Protein AF-A0A4R1NL62-F1 (afdb_monomer)

Foldseek 3Di:
DDPPPDDLVRLLVVLLLLLLQQVQVVCVVVVNPDDPDSVVSSVLLCQPQQVVLCVVPNPVCSSVRSSVVSCQQWDVCVVPDPIHGDPVNNVVSVCSRPDDSPPDPPPPPDD

Radius of gyration: 14.57 Å; Cα contacts (8 Å, |Δi|>4): 112; chains: 1; bounding box: 44×23×39 Å

Mean predicted aligned error: 6.76 Å

Solvent-accessible surface area (backbone atoms only — not comparable to full-atom values): 6345 Å² total; per-residue (Å²): 130,92,87,68,92,62,54,67,68,56,47,34,55,49,30,42,53,42,41,32,50,7,50,46,50,49,36,59,76,69,68,51,70,88,62,76,53,62,69,59,40,38,51,38,46,45,53,70,38,43,45,47,29,28,71,74,53,34,86,88,47,5,55,58,54,26,33,52,54,39,48,62,24,30,43,88,57,45,88,84,41,81,46,39,51,29,79,65,19,48,59,52,48,54,49,51,70,69,51,63,89,79,77,60,80,84,82,75,89,71,134

InterPro domains:
  IPR035317 Protein of unknown function DUF5375 [PF17345] (2-111)

pLDDT: mean 87.1, std 16.83, range [33.97, 98.19]

Organism: NCBI:txid2697027

Nearest PDB structures (foldseek):
  4f4l-assembly1_B  TM=4.394E-01  e=7.939E+00  Magnetococcus marinus MC-1

Sequence (111 aa):
MNTAILTTELRIALYRRVAALAYQNFCLSKGVGQPLALDALEIKIAWQVEADHIIEYGLEHGPEYACEFLRDLVDPDFLTEPPQLTEWGIEAMELIVHSRIDDIPQSKVLH

Structure (mmCIF, N/CA/C/O backbone):
data_AF-A0A4R1NL62-F1
#
_entry.id   AF-A0A4R1NL62-F1
#
loop_
_atom_site.group_PDB
_atom_s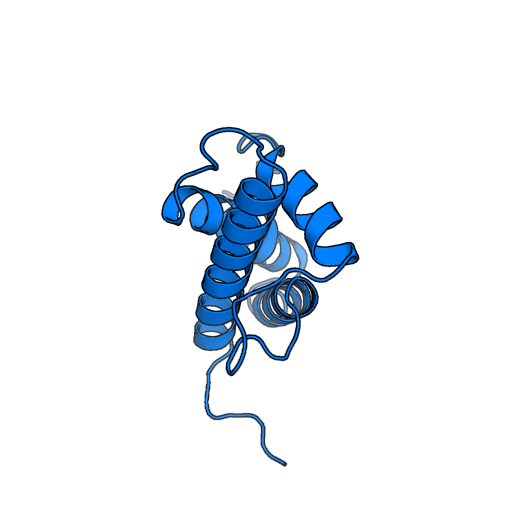ite.id
_atom_site.type_symbol
_atom_site.label_atom_id
_atom_site.label_alt_id
_atom_site.label_comp_id
_atom_site.label_asym_id
_atom_site.label_entity_id
_atom_site.label_seq_id
_atom_site.pdbx_PDB_ins_code
_atom_site.Cartn_x
_atom_site.Cartn_y
_atom_site.Cartn_z
_atom_site.occupancy
_atom_site.B_iso_or_equiv
_atom_site.auth_seq_id
_atom_site.auth_comp_id
_atom_site.auth_asym_id
_atom_site.auth_atom_id
_atom_site.pdbx_PDB_model_num
ATOM 1 N N . MET A 1 1 ? -12.622 -11.293 -17.015 1.00 33.97 1 MET A N 1
ATOM 2 C CA . MET A 1 1 ? -13.177 -9.934 -17.207 1.00 33.97 1 MET A CA 1
ATOM 3 C C . MET A 1 1 ? -12.008 -8.968 -17.175 1.00 33.97 1 MET A C 1
ATOM 5 O O . MET A 1 1 ? -11.222 -9.055 -16.247 1.00 33.97 1 MET A O 1
ATOM 9 N N . ASN A 1 2 ? -11.849 -8.150 -18.218 1.00 41.94 2 ASN A N 1
ATOM 10 C CA . ASN A 1 2 ? -10.720 -7.233 -18.405 1.00 41.94 2 ASN A CA 1
ATOM 11 C C . ASN A 1 2 ? -10.620 -6.211 -17.260 1.00 41.94 2 ASN A C 1
ATOM 13 O O . ASN A 1 2 ? -11.388 -5.254 -17.210 1.00 41.94 2 ASN A O 1
ATOM 17 N N . THR A 1 3 ? -9.661 -6.401 -16.359 1.00 52.16 3 THR A N 1
ATOM 18 C CA . THR A 1 3 ? -9.274 -5.465 -15.295 1.00 52.16 3 THR A CA 1
ATOM 19 C C . THR A 1 3 ? -8.304 -4.414 -15.832 1.00 52.16 3 THR A C 1
ATOM 21 O O . THR A 1 3 ? -7.128 -4.416 -15.489 1.00 52.16 3 THR A O 1
ATOM 24 N N . ALA A 1 4 ? -8.772 -3.517 -16.697 1.00 56.09 4 ALA A N 1
ATOM 25 C CA . ALA A 1 4 ? -7.948 -2.402 -17.166 1.00 56.09 4 ALA A CA 1
ATOM 26 C C . ALA A 1 4 ? -8.780 -1.122 -17.297 1.00 56.09 4 ALA A C 1
ATOM 28 O O . ALA A 1 4 ? -9.024 -0.631 -18.394 1.00 56.09 4 ALA A O 1
ATOM 29 N N . ILE A 1 5 ? -9.257 -0.600 -16.164 1.00 72.31 5 ILE A N 1
ATOM 30 C CA . ILE A 1 5 ? -9.726 0.796 -16.083 1.00 72.31 5 ILE A CA 1
ATOM 31 C C . ILE A 1 5 ? -8.601 1.705 -15.552 1.00 72.31 5 ILE A C 1
ATOM 33 O O . ILE A 1 5 ? -8.571 2.888 -15.869 1.00 72.31 5 ILE A O 1
ATOM 37 N N . LEU A 1 6 ? -7.639 1.157 -14.800 1.00 84.56 6 LEU A N 1
ATOM 38 C CA . LEU A 1 6 ? -6.535 1.905 -14.194 1.00 84.56 6 LEU A CA 1
ATOM 39 C C . LEU A 1 6 ? -5.188 1.358 -14.674 1.00 84.56 6 LEU A C 1
ATOM 41 O O . LEU A 1 6 ? -5.003 0.141 -14.717 1.00 84.56 6 LEU A O 1
ATOM 45 N N . THR A 1 7 ? -4.261 2.255 -15.015 1.00 93.25 7 THR A N 1
ATOM 46 C CA . THR A 1 7 ? -2.868 1.897 -15.325 1.00 93.25 7 THR A CA 1
ATOM 47 C C . THR A 1 7 ? -2.141 1.429 -14.063 1.00 93.25 7 THR A C 1
ATOM 49 O O . THR A 1 7 ? -2.594 1.711 -12.949 1.00 93.25 7 THR A O 1
ATOM 52 N N . THR A 1 8 ? -1.010 0.734 -14.209 1.00 93.94 8 THR A N 1
ATOM 53 C CA . THR A 1 8 ? -0.207 0.280 -13.063 1.00 93.94 8 THR A CA 1
ATOM 54 C C . THR A 1 8 ? 0.174 1.442 -12.148 1.00 93.94 8 THR A C 1
ATOM 56 O O . THR A 1 8 ? 0.012 1.332 -10.939 1.00 93.94 8 THR A O 1
ATOM 59 N N . GLU A 1 9 ? 0.535 2.597 -12.704 1.00 93.31 9 GLU A N 1
ATOM 60 C CA . GLU A 1 9 ? 0.875 3.803 -11.944 1.00 93.31 9 GLU A CA 1
ATOM 61 C C . GLU A 1 9 ? -0.312 4.333 -11.130 1.00 93.31 9 GLU A C 1
ATOM 63 O O . GLU A 1 9 ? -0.151 4.720 -9.973 1.00 93.31 9 GLU A O 1
ATOM 68 N N . LEU A 1 10 ? -1.522 4.323 -11.704 1.00 95.62 10 LEU A N 1
ATOM 69 C CA . LEU A 1 10 ? -2.731 4.739 -10.988 1.00 95.62 10 LEU A CA 1
ATOM 70 C C . LEU A 1 10 ? -3.102 3.755 -9.877 1.00 95.62 10 LEU A C 1
ATOM 72 O O . LEU A 1 10 ? -3.542 4.182 -8.811 1.00 95.62 10 LEU A O 1
ATOM 76 N N . ARG A 1 11 ? -2.911 2.451 -10.102 1.00 96.06 11 ARG A N 1
ATOM 77 C CA . ARG A 1 11 ? -3.132 1.431 -9.068 1.00 96.06 11 ARG A CA 1
ATOM 78 C C . ARG A 1 11 ? -2.116 1.565 -7.935 1.00 96.06 11 ARG A C 1
ATOM 80 O O . ARG A 1 11 ? -2.527 1.555 -6.783 1.00 96.06 11 ARG A O 1
ATOM 87 N N . ILE A 1 12 ? -0.835 1.777 -8.243 1.00 97.25 12 ILE A N 1
ATOM 88 C CA . ILE A 1 12 ? 0.210 2.049 -7.244 1.00 97.25 12 ILE A CA 1
ATOM 89 C C . ILE A 1 12 ? -0.161 3.276 -6.410 1.00 97.25 12 ILE A C 1
ATOM 91 O O . ILE A 1 12 ? -0.191 3.197 -5.186 1.00 97.25 12 ILE A O 1
ATOM 95 N N . ALA A 1 13 ? -0.510 4.394 -7.054 1.00 97.12 13 ALA A N 1
ATOM 96 C CA . ALA A 1 13 ? -0.889 5.614 -6.346 1.00 97.12 13 ALA A CA 1
ATOM 97 C C . ALA A 1 13 ? -2.116 5.404 -5.440 1.00 97.12 13 ALA A C 1
ATOM 99 O O . ALA A 1 13 ? -2.138 5.896 -4.310 1.00 97.12 13 ALA A O 1
ATOM 100 N N . LEU A 1 14 ? -3.116 4.651 -5.915 1.00 97.12 14 LEU A N 1
ATOM 101 C CA . LEU A 1 14 ? -4.291 4.282 -5.130 1.00 97.12 14 LEU A CA 1
ATOM 102 C C . LEU A 1 14 ? -3.902 3.430 -3.917 1.00 97.12 14 LEU A C 1
ATOM 104 O O . LEU A 1 14 ? -4.209 3.813 -2.790 1.00 97.12 14 LEU A O 1
ATOM 108 N N . TYR A 1 15 ? -3.213 2.307 -4.126 1.00 98.06 15 TYR A N 1
ATOM 109 C CA . TYR A 1 15 ? -2.857 1.397 -3.040 1.00 98.06 15 TYR A CA 1
ATOM 110 C C . TYR A 1 15 ? -1.895 2.037 -2.038 1.00 98.06 15 TYR A C 1
ATOM 112 O O . TYR A 1 15 ? -2.081 1.850 -0.841 1.00 98.06 15 TYR A O 1
ATOM 120 N N . ARG A 1 16 ? -0.949 2.880 -2.476 1.00 98.06 16 ARG A N 1
ATOM 121 C CA . ARG A 1 16 ? -0.098 3.673 -1.574 1.00 98.06 16 ARG A CA 1
ATOM 122 C C . ARG A 1 16 ? -0.932 4.566 -0.655 1.00 98.06 16 ARG A C 1
ATOM 124 O O . ARG A 1 16 ? -0.720 4.563 0.557 1.00 98.06 16 ARG A O 1
ATOM 131 N N . ARG A 1 17 ? -1.894 5.310 -1.212 1.00 97.88 17 ARG A N 1
ATOM 132 C CA . ARG A 1 17 ? -2.777 6.192 -0.432 1.00 97.88 17 ARG A CA 1
ATOM 133 C C . ARG A 1 17 ? -3.623 5.392 0.556 1.00 97.88 17 ARG A C 1
ATOM 135 O O . ARG A 1 17 ? -3.744 5.784 1.714 1.00 97.88 17 ARG A O 1
ATOM 142 N N . VAL A 1 18 ? -4.194 4.274 0.107 1.00 98.00 18 VAL A N 1
ATOM 143 C CA . VAL A 1 18 ? -5.034 3.396 0.934 1.00 98.00 18 VAL A CA 1
ATOM 144 C C . VAL A 1 18 ? -4.215 2.760 2.057 1.00 98.00 18 VAL A C 1
ATOM 146 O O . VAL A 1 18 ? -4.648 2.821 3.203 1.00 98.00 18 VAL A O 1
ATOM 149 N N . ALA A 1 19 ? -3.019 2.238 1.777 1.00 98.06 19 ALA A N 1
ATOM 150 C CA . ALA A 1 19 ? -2.130 1.647 2.780 1.00 98.06 19 ALA A CA 1
ATOM 151 C C . ALA A 1 19 ? -1.688 2.675 3.831 1.00 98.06 19 ALA A C 1
ATOM 153 O O . ALA A 1 19 ? -1.730 2.400 5.031 1.00 98.06 19 ALA A O 1
ATOM 154 N N . ALA A 1 20 ? -1.339 3.893 3.403 1.00 97.56 20 ALA A N 1
ATOM 155 C CA . ALA A 1 20 ? -0.967 4.970 4.313 1.00 97.56 20 ALA A CA 1
ATOM 156 C C . ALA A 1 20 ? -2.135 5.380 5.236 1.00 97.56 20 ALA A C 1
ATOM 158 O O . ALA A 1 20 ? -1.946 5.526 6.446 1.00 97.56 20 ALA A O 1
ATOM 159 N N . LEU A 1 21 ? -3.354 5.506 4.694 1.00 96.81 21 LEU A N 1
ATOM 160 C CA . LEU A 1 21 ? -4.565 5.771 5.483 1.00 96.81 21 LEU A CA 1
ATOM 161 C C . LEU A 1 21 ? -4.889 4.621 6.443 1.00 96.81 21 LEU A C 1
ATOM 163 O O . LEU A 1 21 ? -5.194 4.856 7.612 1.00 96.81 21 LEU A O 1
ATOM 167 N N . ALA A 1 22 ? -4.791 3.381 5.967 1.00 97.06 22 ALA A N 1
ATOM 168 C CA . ALA A 1 22 ? -5.044 2.190 6.762 1.00 97.06 22 ALA A CA 1
ATOM 169 C C . ALA A 1 22 ? -4.074 2.081 7.948 1.00 97.06 22 ALA A C 1
ATOM 171 O O . ALA A 1 22 ? -4.492 1.770 9.065 1.00 97.06 22 ALA A O 1
ATOM 172 N N . TYR A 1 23 ? -2.801 2.428 7.748 1.00 96.50 23 TYR A N 1
ATOM 173 C CA . TYR A 1 23 ? -1.823 2.472 8.831 1.00 96.50 23 TYR A CA 1
ATOM 174 C C . TYR A 1 23 ? -2.109 3.590 9.842 1.00 96.50 23 TYR A C 1
ATOM 176 O O . TYR A 1 23 ? -2.018 3.363 11.046 1.00 96.50 23 TYR A O 1
ATOM 184 N N . GLN A 1 24 ? -2.536 4.779 9.398 1.00 94.56 24 GLN A N 1
ATOM 185 C CA . GLN A 1 24 ? -2.979 5.823 10.332 1.00 94.56 24 GLN A CA 1
ATOM 186 C C . GLN A 1 24 ? -4.176 5.368 11.173 1.00 94.56 24 GLN A C 1
ATOM 188 O O . GLN A 1 24 ? -4.161 5.545 12.393 1.00 94.56 24 GLN A O 1
ATOM 193 N N . ASN A 1 25 ? -5.180 4.745 10.546 1.00 93.62 25 ASN A N 1
ATOM 194 C CA . ASN A 1 25 ? -6.333 4.174 11.245 1.00 93.62 25 ASN A CA 1
ATOM 195 C C . ASN A 1 25 ? -5.891 3.133 12.281 1.00 93.62 25 ASN A C 1
ATOM 197 O O . ASN A 1 25 ? -6.355 3.155 13.424 1.00 93.62 25 ASN A O 1
ATOM 201 N N . PHE A 1 26 ? -4.950 2.263 11.907 1.00 94.31 26 PHE A N 1
ATOM 202 C CA . PHE A 1 26 ? -4.356 1.283 12.807 1.00 94.31 26 PHE A CA 1
ATOM 203 C C . PHE A 1 26 ? -3.671 1.953 14.008 1.00 94.31 26 PHE A C 1
ATOM 205 O O . PHE A 1 26 ? -4.034 1.645 15.146 1.00 94.31 26 PHE A O 1
ATOM 212 N N . CYS A 1 27 ? -2.767 2.917 13.800 1.00 92.62 27 CYS A N 1
ATOM 213 C CA . CYS A 1 27 ? -2.088 3.623 14.894 1.00 92.62 27 CYS A CA 1
ATOM 214 C C . CYS A 1 27 ? -3.075 4.317 15.844 1.00 92.62 27 CYS A C 1
ATOM 216 O O . CYS A 1 27 ? -2.944 4.195 17.066 1.00 92.62 27 CYS A O 1
ATOM 218 N N . LEU A 1 28 ? -4.094 4.989 15.291 1.00 90.25 28 LEU A N 1
ATOM 219 C CA . LEU A 1 28 ? -5.160 5.629 16.065 1.00 90.25 28 LEU A CA 1
ATOM 220 C C . LEU A 1 28 ? -5.932 4.606 16.910 1.00 90.25 28 LEU A C 1
ATOM 222 O O . LEU A 1 28 ? -6.172 4.847 18.092 1.00 90.25 28 LEU A O 1
ATOM 226 N N . SER A 1 29 ? -6.267 3.442 16.341 1.00 90.81 29 SER A N 1
ATOM 227 C CA . SER A 1 29 ? -6.971 2.367 17.056 1.00 90.81 29 SER A CA 1
ATOM 228 C C . SER A 1 29 ? -6.149 1.760 18.201 1.00 90.81 29 SER A C 1
ATOM 230 O O . SER A 1 29 ? -6.711 1.305 19.197 1.00 90.81 29 SER A O 1
ATOM 232 N N . LYS A 1 30 ? -4.815 1.771 18.083 1.00 87.75 30 LYS A N 1
ATOM 233 C CA . LYS A 1 30 ? -3.884 1.253 19.096 1.00 87.75 30 LYS A CA 1
ATOM 234 C C . LYS A 1 30 ? -3.524 2.280 20.172 1.00 87.75 30 LYS A C 1
ATOM 236 O O . LYS A 1 30 ? -2.839 1.928 21.128 1.00 87.75 30 LYS A O 1
ATOM 241 N N . GLY A 1 31 ? -3.971 3.531 20.036 1.00 82.88 31 GLY A N 1
ATOM 242 C CA . GLY A 1 31 ? -3.617 4.613 20.956 1.00 82.88 31 GLY A CA 1
ATOM 243 C C . GLY A 1 31 ? -2.129 4.975 20.920 1.00 82.88 31 GLY A C 1
ATOM 244 O O . GLY A 1 31 ? -1.626 5.594 21.858 1.00 82.88 31 GLY A O 1
ATOM 245 N N . VAL A 1 32 ? -1.420 4.581 19.857 1.00 71.38 32 VAL A N 1
ATOM 246 C CA . VAL A 1 32 ? -0.044 5.018 19.618 1.00 71.38 32 VAL A CA 1
ATOM 247 C C . VAL A 1 32 ? -0.117 6.507 19.278 1.00 71.38 32 VAL A C 1
ATOM 249 O O . VAL A 1 32 ? -1.011 6.933 18.546 1.00 71.38 32 VAL A O 1
ATOM 252 N N . GLY A 1 33 ? 0.759 7.317 19.881 1.00 64.75 33 GLY A N 1
ATOM 253 C CA . GLY A 1 33 ? 0.784 8.772 19.697 1.00 64.75 33 GLY A CA 1
ATOM 254 C C . GLY A 1 33 ? 0.864 9.201 18.226 1.00 64.75 33 GLY A C 1
ATOM 255 O O . GLY A 1 33 ? 1.041 8.375 17.338 1.00 64.75 33 GLY A O 1
ATOM 256 N N . GLN A 1 34 ? 0.721 10.510 17.992 1.00 65.81 34 GLN A N 1
ATOM 257 C CA . GLN A 1 34 ? 0.502 11.135 16.681 1.00 65.81 34 GLN A CA 1
ATOM 258 C C . GLN A 1 34 ? 1.247 10.413 15.533 1.00 65.81 34 GLN A C 1
ATOM 260 O O . GLN A 1 34 ? 2.471 10.546 15.441 1.00 65.81 34 GLN A O 1
ATOM 265 N N . PRO A 1 35 ? 0.541 9.625 14.690 1.00 74.94 35 PRO A N 1
ATOM 266 C CA . PRO A 1 35 ? 1.182 8.869 13.621 1.00 74.94 35 PRO A CA 1
ATOM 267 C C . PRO A 1 35 ? 1.877 9.821 12.650 1.00 74.94 35 PRO A C 1
ATOM 269 O O . PRO A 1 35 ? 1.539 11.008 12.575 1.00 74.94 35 PRO A O 1
ATOM 272 N N . LEU A 1 36 ? 2.841 9.295 11.886 1.00 84.75 36 LEU A N 1
ATOM 273 C CA . LEU A 1 36 ? 3.453 10.048 10.794 1.00 84.75 36 LEU A CA 1
ATOM 274 C C . LEU A 1 36 ? 2.364 10.700 9.929 1.00 84.75 36 LEU A C 1
ATOM 276 O O . LEU A 1 36 ? 1.310 10.110 9.664 1.00 84.75 36 LEU A O 1
ATOM 280 N N . ALA A 1 37 ? 2.633 11.931 9.489 1.00 91.88 37 ALA A N 1
ATOM 281 C CA . ALA A 1 37 ? 1.759 12.625 8.553 1.00 91.88 37 ALA A CA 1
ATOM 282 C C . ALA A 1 37 ? 1.545 11.762 7.301 1.00 91.88 37 ALA A C 1
ATOM 284 O O . ALA A 1 37 ? 2.444 11.029 6.890 1.00 91.88 37 ALA A O 1
ATOM 285 N N . LEU A 1 38 ? 0.362 11.864 6.693 1.00 94.06 38 LEU A N 1
ATOM 286 C CA . LEU A 1 38 ? -0.038 10.982 5.596 1.00 94.06 38 LEU A CA 1
ATOM 287 C C . LEU A 1 38 ? 0.970 11.030 4.438 1.00 94.06 38 LEU A C 1
ATOM 289 O O . LEU A 1 38 ? 1.440 9.993 3.986 1.00 94.06 38 LEU A O 1
ATOM 293 N N . ASP A 1 39 ? 1.408 12.232 4.063 1.00 93.94 39 ASP A N 1
ATOM 294 C CA . ASP A 1 39 ? 2.406 12.425 3.008 1.00 93.94 39 ASP A CA 1
ATOM 295 C C . ASP A 1 39 ? 3.769 11.805 3.369 1.00 93.94 39 ASP A C 1
ATOM 297 O O . ASP A 1 39 ? 4.469 11.291 2.502 1.00 93.94 39 ASP A O 1
ATOM 301 N N . ALA A 1 40 ? 4.148 11.799 4.653 1.00 93.56 40 ALA A N 1
ATOM 302 C CA . ALA A 1 40 ? 5.389 11.166 5.101 1.00 93.56 40 ALA A CA 1
ATOM 303 C C . ALA A 1 40 ? 5.313 9.632 5.021 1.00 93.56 40 ALA A C 1
ATOM 305 O O . ALA A 1 40 ? 6.309 8.989 4.687 1.00 93.56 40 ALA A O 1
ATOM 306 N N . LEU A 1 41 ? 4.139 9.048 5.290 1.00 95.12 41 LEU A N 1
ATOM 307 C CA . LEU A 1 41 ? 3.893 7.616 5.095 1.00 95.12 41 LEU A CA 1
ATOM 308 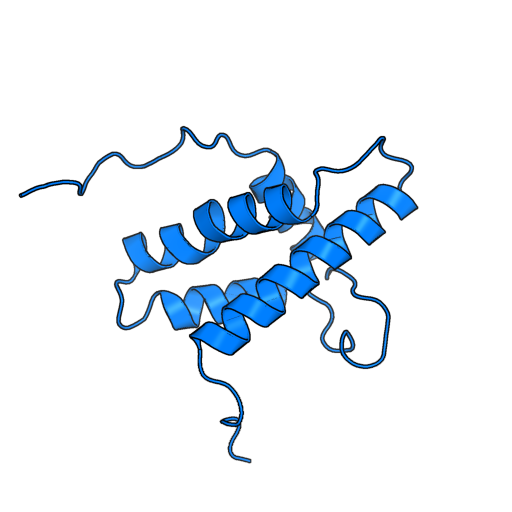C C . LEU A 1 41 ? 3.946 7.248 3.615 1.00 95.12 41 LEU A C 1
ATOM 310 O O . LEU A 1 41 ? 4.622 6.292 3.251 1.00 95.12 41 LEU A O 1
ATOM 314 N N . GLU A 1 42 ? 3.298 8.032 2.756 1.00 96.69 42 GLU A N 1
ATOM 315 C CA . GLU A 1 42 ? 3.338 7.801 1.312 1.00 96.69 42 GLU A CA 1
ATOM 316 C C . GLU A 1 42 ? 4.750 7.909 0.746 1.00 96.69 42 GLU A C 1
ATOM 318 O O . GLU A 1 42 ? 5.148 7.067 -0.053 1.00 96.69 42 GLU A O 1
ATOM 323 N N . ILE A 1 43 ? 5.539 8.886 1.199 1.00 94.94 43 ILE A N 1
ATOM 324 C CA . ILE A 1 43 ? 6.951 8.994 0.821 1.00 94.94 43 ILE A CA 1
ATOM 325 C C . ILE A 1 43 ? 7.713 7.736 1.247 1.00 94.94 43 ILE A C 1
ATOM 327 O O . ILE A 1 43 ? 8.443 7.170 0.437 1.00 94.94 43 ILE A O 1
ATOM 331 N N . LYS A 1 44 ? 7.536 7.260 2.486 1.00 94.69 44 LYS A N 1
ATOM 332 C CA . LYS A 1 44 ? 8.193 6.028 2.947 1.00 94.69 44 LYS A CA 1
ATOM 333 C C . LYS A 1 44 ? 7.799 4.812 2.114 1.00 94.69 44 LYS A C 1
ATOM 335 O O . LYS A 1 44 ? 8.683 4.067 1.710 1.00 94.69 44 LYS A O 1
ATOM 340 N N . ILE A 1 45 ? 6.515 4.645 1.810 1.00 96.19 45 ILE A N 1
ATOM 341 C CA . ILE A 1 45 ? 6.024 3.564 0.946 1.00 96.19 45 ILE A CA 1
ATOM 342 C C . ILE A 1 45 ? 6.648 3.663 -0.454 1.00 96.19 45 ILE A C 1
ATOM 344 O O . ILE A 1 45 ? 7.159 2.673 -0.971 1.00 96.19 45 ILE A O 1
ATOM 348 N N . ALA A 1 46 ? 6.664 4.856 -1.052 1.00 95.75 46 ALA A N 1
ATOM 349 C CA . ALA A 1 46 ? 7.233 5.057 -2.380 1.00 95.75 46 ALA A CA 1
ATOM 350 C C . ALA A 1 46 ? 8.722 4.681 -2.432 1.00 95.75 46 ALA A C 1
ATOM 352 O O . ALA A 1 46 ? 9.170 4.044 -3.380 1.00 95.75 46 ALA A O 1
ATOM 353 N N . TRP A 1 47 ? 9.493 5.026 -1.400 1.00 93.19 47 TRP A N 1
ATOM 354 C CA . TRP A 1 47 ? 10.910 4.670 -1.347 1.00 93.19 47 TRP A CA 1
ATOM 355 C C . TRP A 1 47 ? 11.145 3.188 -1.059 1.00 93.19 47 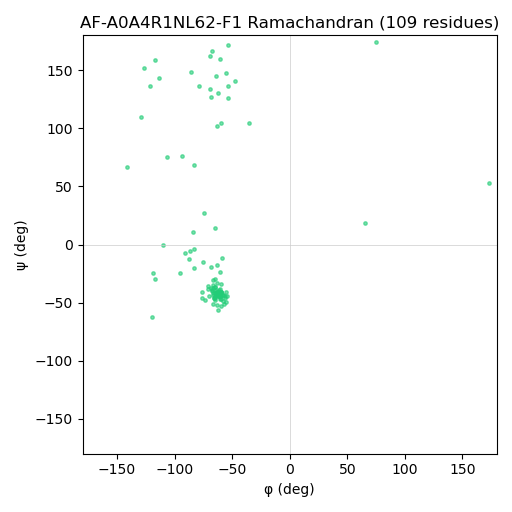TRP A C 1
ATOM 357 O O . TRP A 1 47 ? 11.941 2.567 -1.746 1.00 93.19 47 TRP A O 1
ATOM 367 N N . GLN A 1 48 ? 10.473 2.625 -0.058 1.00 93.94 48 GLN A N 1
ATOM 368 C CA . GLN A 1 48 ? 10.777 1.283 0.460 1.00 93.94 48 GLN A CA 1
ATOM 369 C C . GLN A 1 48 ? 10.055 0.152 -0.275 1.00 93.94 48 GLN A C 1
ATOM 371 O O . GLN A 1 48 ? 10.328 -1.019 -0.048 1.00 93.94 48 GLN A O 1
ATOM 376 N N . VAL A 1 49 ? 9.068 0.487 -1.104 1.00 94.31 49 VAL A N 1
ATOM 377 C CA . VAL A 1 49 ? 8.311 -0.502 -1.872 1.00 94.31 49 VAL A CA 1
ATOM 378 C C . VAL A 1 49 ? 8.475 -0.216 -3.351 1.00 94.31 49 VAL A C 1
ATOM 380 O O . VAL A 1 49 ? 9.036 -1.036 -4.069 1.00 94.31 49 VAL A O 1
ATOM 383 N N . GLU A 1 50 ? 8.022 0.944 -3.825 1.00 93.06 50 GLU A N 1
ATOM 384 C CA . GLU A 1 50 ? 7.994 1.210 -5.268 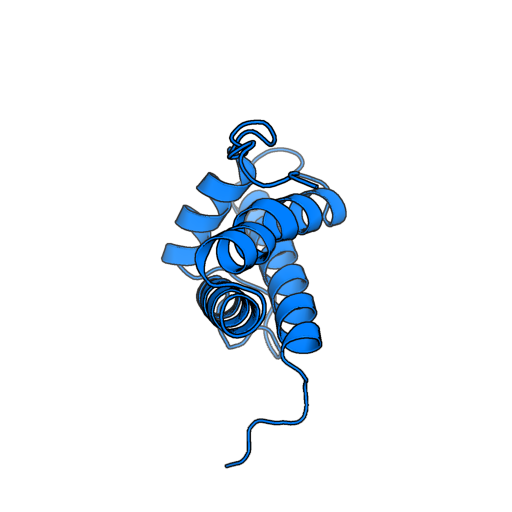1.00 93.06 50 GLU A CA 1
ATOM 385 C C . GLU A 1 50 ? 9.407 1.301 -5.855 1.00 93.06 50 GLU A C 1
ATOM 387 O O . GLU A 1 50 ? 9.715 0.607 -6.825 1.00 93.06 50 GLU A O 1
ATOM 392 N N . ALA A 1 51 ? 10.280 2.121 -5.262 1.00 93.50 51 ALA A N 1
ATOM 393 C CA . ALA A 1 51 ? 11.643 2.284 -5.754 1.00 93.50 51 ALA A CA 1
ATOM 394 C C . ALA A 1 51 ? 12.463 0.996 -5.597 1.00 93.50 51 ALA A C 1
ATOM 396 O O . ALA A 1 51 ? 13.147 0.618 -6.545 1.00 93.50 51 ALA A O 1
ATOM 397 N N . ASP A 1 52 ? 12.347 0.292 -4.469 1.00 92.00 52 ASP A N 1
ATOM 398 C CA . ASP A 1 52 ? 13.079 -0.958 -4.231 1.00 92.00 52 ASP A CA 1
ATOM 399 C C . ASP A 1 52 ? 12.718 -2.046 -5.255 1.00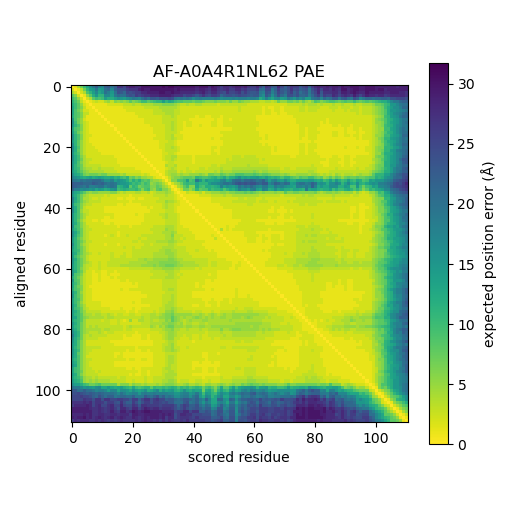 92.00 52 ASP A C 1
ATOM 401 O O . ASP A 1 52 ? 13.612 -2.637 -5.865 1.00 92.00 52 ASP A O 1
ATOM 405 N N . HIS A 1 53 ? 11.429 -2.236 -5.565 1.00 94.56 53 HIS A N 1
ATOM 406 C CA . HIS A 1 53 ? 11.019 -3.187 -6.605 1.00 94.56 53 HIS A CA 1
ATOM 407 C C . HIS A 1 53 ? 11.467 -2.747 -8.009 1.00 94.56 53 HIS A C 1
ATOM 409 O O . HIS A 1 53 ? 11.823 -3.585 -8.837 1.00 94.56 53 HIS A O 1
ATOM 415 N N . ILE A 1 54 ? 11.491 -1.444 -8.312 1.00 94.69 54 ILE A N 1
ATOM 416 C CA . ILE A 1 54 ? 12.033 -0.949 -9.589 1.00 94.69 54 ILE A CA 1
ATOM 417 C C . ILE A 1 54 ? 13.548 -1.178 -9.675 1.00 94.69 54 ILE A C 1
ATOM 419 O O . ILE A 1 54 ? 14.050 -1.543 -10.739 1.00 94.69 54 IL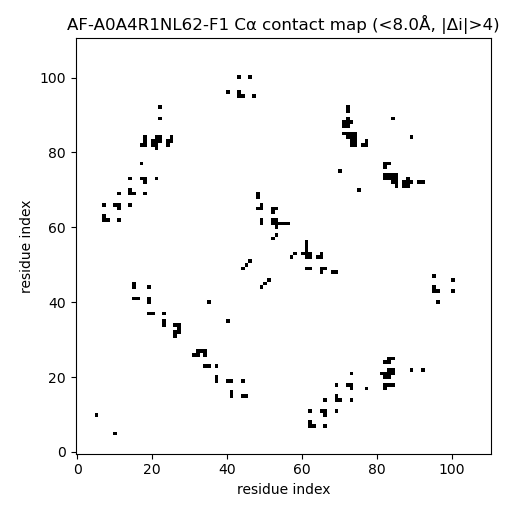E A O 1
ATOM 423 N N . ILE A 1 55 ? 14.282 -0.974 -8.581 1.00 94.69 55 ILE A N 1
ATOM 424 C CA . ILE A 1 55 ? 15.731 -1.196 -8.517 1.00 94.69 55 ILE A CA 1
ATOM 425 C C . ILE A 1 55 ? 16.052 -2.684 -8.705 1.00 94.69 55 ILE A C 1
ATOM 427 O O . ILE A 1 55 ? 16.990 -3.013 -9.434 1.00 94.69 55 ILE A O 1
ATOM 431 N N . GLU A 1 56 ? 15.270 -3.572 -8.089 1.00 94.88 56 GLU A N 1
ATOM 432 C CA . GLU A 1 56 ? 15.485 -5.019 -8.142 1.00 94.88 56 GLU A CA 1
ATOM 433 C C . GLU A 1 56 ? 15.044 -5.640 -9.479 1.00 94.88 56 GLU A C 1
ATOM 435 O O . GLU A 1 56 ? 15.799 -6.403 -10.085 1.00 94.88 56 GLU A O 1
ATOM 440 N N . TYR A 1 57 ? 13.856 -5.284 -9.981 1.00 94.19 57 TYR A N 1
ATOM 441 C CA . TYR A 1 57 ? 13.216 -5.956 -11.125 1.00 94.19 57 TYR A CA 1
ATOM 442 C C . TYR A 1 57 ? 13.158 -5.110 -12.410 1.00 94.19 57 TYR A C 1
ATOM 444 O O . TYR A 1 57 ? 12.665 -5.571 -13.445 1.00 94.19 57 TYR A O 1
ATOM 452 N N . GLY A 1 58 ? 13.674 -3.879 -12.380 1.00 95.50 58 GLY A N 1
ATOM 453 C CA . GLY A 1 58 ? 13.674 -2.949 -13.511 1.00 95.50 58 GLY A CA 1
ATOM 454 C C . GLY A 1 58 ? 12.307 -2.317 -13.799 1.00 95.50 58 GLY A C 1
ATOM 455 O O . GLY A 1 58 ? 11.288 -2.673 -13.215 1.00 95.50 58 GLY A O 1
ATOM 456 N N . LEU A 1 59 ? 12.270 -1.374 -14.748 1.00 94.44 59 LEU A N 1
ATOM 457 C CA . LEU A 1 59 ? 11.050 -0.627 -15.104 1.00 94.44 59 LEU A CA 1
ATOM 458 C C . LEU A 1 59 ? 9.967 -1.476 -15.786 1.00 94.44 59 LEU A C 1
ATOM 460 O O . LEU A 1 59 ? 8.813 -1.065 -15.818 1.00 94.44 59 LEU A O 1
ATOM 464 N N . GLU A 1 60 ? 10.332 -2.629 -16.347 1.00 94.75 60 GLU A N 1
ATOM 465 C CA . GLU A 1 60 ? 9.385 -3.512 -17.035 1.00 94.75 60 GLU A CA 1
ATOM 466 C C . GLU A 1 60 ? 8.518 -4.308 -16.048 1.00 94.75 60 GLU A C 1
ATOM 468 O O . GLU A 1 60 ? 7.317 -4.435 -16.263 1.00 94.75 60 GLU A O 1
ATOM 473 N N . HIS A 1 61 ? 9.109 -4.804 -14.953 1.00 94.00 61 HIS A N 1
ATOM 474 C CA . HIS A 1 61 ? 8.434 -5.714 -14.016 1.00 94.00 61 HIS A CA 1
ATOM 475 C C . HIS A 1 61 ? 8.278 -5.135 -12.604 1.00 94.00 61 HIS A C 1
ATOM 477 O O . HIS A 1 61 ? 7.310 -5.449 -11.915 1.00 94.00 61 HIS A O 1
ATOM 483 N N . GLY A 1 62 ? 9.193 -4.261 -12.177 1.00 97.25 62 GLY A N 1
ATOM 484 C CA . GLY A 1 62 ? 9.193 -3.657 -10.844 1.00 97.25 62 GLY A CA 1
ATOM 485 C C . GLY A 1 62 ? 7.891 -2.947 -10.468 1.00 97.25 62 GLY A C 1
ATOM 486 O O . GLY A 1 62 ? 7.395 -3.192 -9.370 1.00 97.25 62 GLY A O 1
ATOM 487 N N . PRO A 1 63 ? 7.276 -2.134 -11.352 1.00 96.88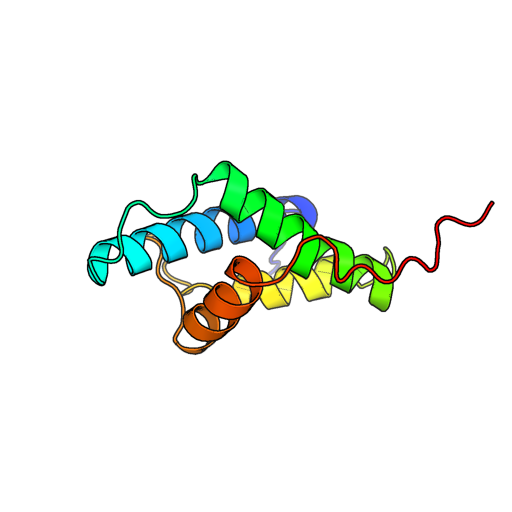 63 PRO A N 1
ATOM 488 C CA . PRO A 1 63 ? 5.997 -1.499 -11.045 1.00 96.88 63 PRO A CA 1
ATOM 489 C C . PRO A 1 63 ? 4.866 -2.498 -10.770 1.00 96.88 63 PRO A C 1
ATOM 491 O O . PRO A 1 63 ? 4.049 -2.263 -9.882 1.00 96.88 63 PRO A O 1
ATOM 494 N N . GLU A 1 64 ? 4.805 -3.620 -11.492 1.00 97.31 64 GLU A N 1
ATOM 495 C CA . GLU A 1 64 ? 3.745 -4.610 -11.273 1.00 97.31 64 GLU A CA 1
ATOM 496 C C . GLU A 1 64 ? 3.939 -5.324 -9.933 1.00 97.31 64 GLU A C 1
ATOM 498 O O . GLU A 1 64 ? 2.992 -5.402 -9.155 1.00 97.31 64 GLU A O 1
ATOM 503 N N . TYR A 1 65 ? 5.171 -5.730 -9.605 1.00 97.44 65 TYR A N 1
ATOM 504 C CA . TYR A 1 65 ? 5.470 -6.337 -8.304 1.00 97.44 65 TYR A CA 1
ATOM 505 C C . TYR A 1 65 ? 5.235 -5.375 -7.137 1.00 97.44 65 TYR A C 1
ATOM 507 O O . TYR A 1 65 ? 4.634 -5.765 -6.138 1.00 97.44 65 TYR A O 1
ATOM 515 N N . ALA A 1 66 ? 5.614 -4.100 -7.280 1.00 97.75 66 ALA A N 1
ATOM 516 C CA . ALA A 1 66 ? 5.282 -3.078 -6.292 1.00 97.75 66 ALA A CA 1
ATOM 517 C C . ALA A 1 66 ? 3.762 -2.947 -6.122 1.00 97.75 66 ALA A C 1
ATOM 519 O O . ALA A 1 66 ? 3.260 -2.865 -5.004 1.00 97.75 66 ALA A O 1
ATOM 520 N N . CYS A 1 67 ? 3.010 -2.948 -7.225 1.00 97.88 67 CYS A N 1
ATOM 521 C CA . CYS A 1 67 ? 1.556 -2.857 -7.186 1.00 97.88 67 CYS A CA 1
ATOM 522 C C . CYS A 1 67 ? 0.915 -4.066 -6.488 1.00 97.88 67 CYS A C 1
ATOM 524 O O . CYS A 1 67 ? -0.047 -3.884 -5.741 1.00 97.88 67 CYS A O 1
ATOM 526 N N . GLU A 1 68 ? 1.417 -5.279 -6.725 1.00 97.38 68 GLU A N 1
ATOM 527 C CA . GLU A 1 68 ? 0.950 -6.495 -6.050 1.00 97.38 68 GLU A CA 1
ATOM 528 C C . GLU A 1 68 ? 1.265 -6.461 -4.556 1.00 97.38 68 GLU A C 1
ATOM 530 O O . GLU A 1 68 ? 0.364 -6.673 -3.748 1.00 97.38 68 GLU A O 1
ATOM 535 N N . PHE A 1 69 ? 2.490 -6.079 -4.187 1.00 98.00 69 PHE A N 1
ATOM 536 C CA . PHE A 1 69 ? 2.880 -5.903 -2.791 1.00 98.00 69 PHE A CA 1
ATOM 537 C C . PHE A 1 69 ? 1.946 -4.920 -2.074 1.00 98.00 69 PHE A C 1
ATOM 539 O O . PHE A 1 69 ? 1.407 -5.227 -1.014 1.00 98.00 69 PHE A O 1
ATOM 546 N N . LEU A 1 70 ? 1.709 -3.743 -2.667 1.00 98.19 70 LEU A N 1
ATOM 547 C CA . LEU A 1 70 ? 0.849 -2.707 -2.087 1.00 98.19 70 LEU A CA 1
ATOM 548 C C . LEU A 1 70 ? -0.614 -3.144 -1.975 1.00 98.19 70 LEU A C 1
ATOM 550 O O . LEU A 1 70 ? -1.286 -2.778 -1.012 1.00 98.19 70 LEU A O 1
ATOM 554 N N . ARG A 1 71 ? -1.113 -3.914 -2.947 1.00 97.38 71 ARG A N 1
ATOM 555 C CA . ARG A 1 71 ? -2.457 -4.497 -2.892 1.00 97.38 71 ARG A CA 1
ATOM 556 C C . ARG A 1 71 ? -2.591 -5.437 -1.698 1.00 97.38 71 ARG A C 1
ATOM 558 O O . ARG A 1 71 ? -3.610 -5.393 -1.022 1.00 97.38 71 ARG A O 1
ATOM 565 N N . ASP A 1 72 ? -1.577 -6.251 -1.435 1.00 98.00 72 ASP A N 1
ATOM 566 C CA . ASP A 1 72 ? -1.632 -7.278 -0.395 1.00 98.00 72 ASP A CA 1
ATOM 567 C C . ASP A 1 72 ? -1.498 -6.683 1.029 1.00 98.00 72 ASP A C 1
ATOM 569 O O . ASP A 1 72 ? -1.872 -7.321 2.020 1.00 98.00 72 ASP A O 1
ATOM 573 N N . LEU A 1 73 ? -1.044 -5.425 1.149 1.00 97.94 73 LEU A N 1
ATOM 574 C CA . LEU A 1 73 ? -1.043 -4.682 2.416 1.00 97.94 73 LEU A CA 1
ATOM 575 C C . LEU A 1 73 ? -2.456 -4.369 2.922 1.00 97.94 73 LEU A C 1
ATOM 577 O O . LEU A 1 73 ? -2.650 -4.224 4.129 1.00 97.94 73 LEU A O 1
ATOM 581 N N . VAL A 1 74 ? -3.425 -4.199 2.020 1.00 97.50 74 VAL A N 1
ATOM 582 C CA . VAL A 1 74 ? -4.729 -3.603 2.336 1.00 97.50 74 VAL A CA 1
ATOM 583 C C . VAL A 1 74 ? -5.859 -4.612 2.194 1.00 97.50 74 VAL A C 1
ATOM 585 O O . VAL A 1 74 ? -5.858 -5.455 1.301 1.00 97.50 74 VAL A O 1
ATOM 588 N N . ASP A 1 75 ? -6.847 -4.512 3.078 1.00 96.12 75 ASP A N 1
ATOM 589 C CA . ASP A 1 75 ? -8.084 -5.278 2.945 1.00 96.12 75 ASP A CA 1
ATOM 590 C C . ASP A 1 75 ? -8.807 -4.875 1.645 1.00 96.12 75 ASP A C 1
ATOM 592 O O . ASP A 1 75 ? -8.965 -3.673 1.418 1.00 96.12 75 ASP A O 1
ATOM 596 N N . PRO A 1 76 ? -9.240 -5.820 0.785 1.00 92.44 76 PRO A N 1
ATOM 597 C CA . PRO A 1 76 ? -9.783 -5.523 -0.542 1.00 92.44 76 PRO A CA 1
ATOM 598 C C . PRO A 1 76 ? -11.081 -4.702 -0.538 1.00 92.44 76 PRO A C 1
ATOM 600 O O . PRO A 1 76 ? -11.406 -4.100 -1.565 1.00 92.44 76 PRO A O 1
ATOM 603 N N . ASP A 1 77 ? -11.798 -4.624 0.586 1.00 93.19 77 ASP A N 1
ATOM 604 C CA . ASP A 1 77 ? -13.084 -3.927 0.688 1.00 93.19 77 ASP A CA 1
ATOM 605 C C . ASP A 1 77 ? -12.935 -2.408 0.938 1.00 93.19 77 ASP A C 1
ATOM 607 O O . ASP A 1 77 ? -13.919 -1.702 1.170 1.00 93.19 77 ASP A O 1
ATOM 611 N N . PHE A 1 78 ? -11.719 -1.856 0.810 1.00 91.50 78 PHE A N 1
ATOM 612 C CA . PHE A 1 78 ? -11.386 -0.438 1.048 1.00 91.50 78 PHE A CA 1
ATOM 613 C C . PHE A 1 78 ? -12.152 0.591 0.189 1.00 91.50 78 PHE A C 1
ATOM 615 O O . PHE A 1 78 ? -12.052 1.796 0.426 1.00 91.50 78 PHE A O 1
ATOM 622 N N . LEU A 1 79 ? -12.873 0.155 -0.851 1.00 91.44 79 LEU A N 1
ATOM 623 C CA . LEU A 1 79 ? -13.735 1.025 -1.664 1.00 91.44 79 LEU A CA 1
ATOM 624 C C . LEU A 1 79 ? -15.119 1.246 -1.042 1.00 91.44 79 LEU A C 1
ATOM 626 O O . LEU A 1 79 ? -15.811 2.196 -1.412 1.00 91.44 79 LEU A O 1
ATOM 630 N N . THR A 1 80 ? -15.532 0.365 -0.135 1.00 94.12 80 THR A N 1
ATOM 631 C CA . THR A 1 80 ? -16.842 0.392 0.529 1.00 94.12 80 THR A CA 1
ATOM 632 C C . THR A 1 80 ? -16.728 0.541 2.039 1.00 94.12 80 THR A C 1
ATOM 634 O O . THR A 1 80 ? -17.641 1.079 2.658 1.00 94.12 80 THR A O 1
ATOM 637 N N . GLU A 1 81 ? -15.598 0.133 2.613 1.00 94.00 81 GLU A N 1
ATOM 638 C CA . GLU A 1 81 ? -15.297 0.193 4.039 1.00 94.00 81 GLU A CA 1
ATOM 639 C C . GLU A 1 81 ? -14.101 1.120 4.320 1.00 94.00 81 GLU A C 1
ATOM 641 O O . GLU A 1 81 ? -13.296 1.393 3.422 1.00 94.00 81 GLU A O 1
ATOM 646 N N . PRO A 1 82 ? -13.944 1.632 5.559 1.00 94.56 82 PRO A N 1
ATOM 647 C CA . PRO A 1 82 ? -12.746 2.371 5.942 1.00 94.56 82 PRO A CA 1
ATOM 648 C C . PRO A 1 82 ? -11.479 1.552 5.647 1.00 94.56 82 PRO A C 1
ATOM 650 O O . PRO A 1 82 ? -11.455 0.372 5.992 1.00 94.56 82 PRO A O 1
ATOM 653 N N . PRO A 1 83 ? -10.413 2.146 5.076 1.00 96.31 83 PRO A N 1
ATOM 654 C CA . PRO A 1 83 ? -9.175 1.429 4.791 1.00 96.31 83 PRO A CA 1
ATOM 655 C C . PRO A 1 83 ? -8.620 0.717 6.025 1.00 96.31 83 PRO A C 1
ATOM 657 O O . PRO A 1 83 ? -8.392 1.353 7.062 1.00 96.31 83 PRO A O 1
ATOM 660 N N . GLN A 1 84 ? -8.378 -0.585 5.886 1.00 97.00 84 GLN A N 1
ATOM 661 C CA . GLN A 1 84 ? -7.732 -1.423 6.892 1.00 97.00 84 GLN A CA 1
ATOM 662 C C . GLN A 1 84 ? -6.547 -2.161 6.277 1.00 97.00 84 GLN A C 1
ATOM 664 O O . GLN A 1 84 ? -6.511 -2.416 5.072 1.00 97.00 84 GLN A O 1
ATOM 669 N N . LEU A 1 85 ? -5.561 -2.464 7.116 1.00 97.88 85 LEU A N 1
ATOM 670 C CA . LEU A 1 85 ? -4.446 -3.319 6.736 1.00 97.88 85 LEU A CA 1
ATOM 671 C C . LEU A 1 85 ? -4.840 -4.778 6.948 1.00 97.88 85 LEU A C 1
ATOM 673 O O . LEU A 1 85 ? -5.569 -5.097 7.888 1.00 97.88 85 LEU A O 1
ATOM 677 N N . THR A 1 86 ? -4.300 -5.658 6.113 1.00 98.00 86 THR A N 1
ATOM 678 C CA . THR A 1 86 ? -4.283 -7.093 6.407 1.00 98.00 86 THR A CA 1
ATOM 679 C C . THR A 1 86 ? -3.359 -7.370 7.602 1.00 98.00 86 THR A C 1
ATOM 681 O O . THR A 1 86 ? -2.562 -6.515 7.994 1.00 98.00 86 THR A O 1
ATOM 684 N N . GLU A 1 87 ? -3.421 -8.570 8.192 1.00 96.31 87 GLU A N 1
ATOM 685 C CA . GLU A 1 87 ? -2.497 -8.951 9.277 1.00 96.31 87 GLU A CA 1
ATOM 686 C C . GLU A 1 87 ? -1.031 -8.823 8.839 1.00 96.31 87 GLU A C 1
ATOM 688 O O . GLU A 1 87 ? -0.223 -8.202 9.5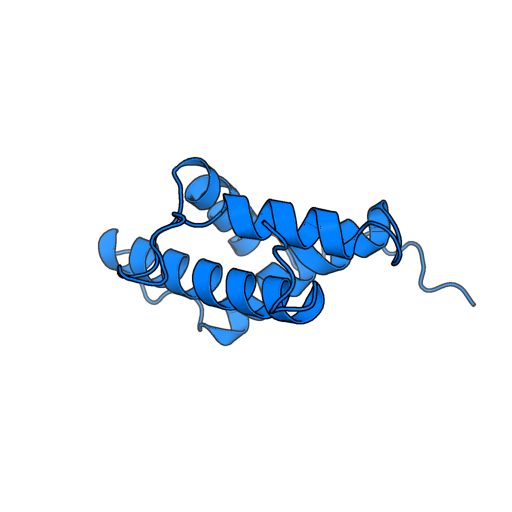28 1.00 96.31 87 GLU A O 1
ATOM 693 N N . TRP A 1 88 ? -0.714 -9.322 7.641 1.00 97.06 88 TRP A N 1
ATOM 694 C CA . TRP A 1 88 ? 0.604 -9.158 7.033 1.00 97.06 88 TRP A CA 1
ATOM 695 C C . TRP A 1 88 ? 0.922 -7.688 6.726 1.00 97.06 88 TRP A C 1
ATOM 697 O O . TRP A 1 88 ? 2.040 -7.231 6.961 1.00 97.06 88 TRP A O 1
ATOM 707 N N . GLY A 1 89 ? -0.067 -6.921 6.260 1.00 97.56 89 GLY A N 1
ATOM 708 C CA . GLY A 1 89 ? 0.080 -5.497 5.982 1.00 97.56 89 GLY A CA 1
ATOM 709 C C . GLY A 1 89 ? 0.485 -4.675 7.203 1.00 97.56 89 GLY A C 1
ATOM 710 O O . GLY A 1 89 ? 1.260 -3.732 7.063 1.00 97.56 89 GLY A O 1
ATOM 711 N N . ILE A 1 90 ? 0.027 -5.049 8.402 1.00 96.69 90 ILE A N 1
ATOM 712 C CA . ILE A 1 90 ? 0.467 -4.430 9.661 1.00 96.69 90 ILE A CA 1
ATOM 713 C C . ILE A 1 90 ? 1.963 -4.674 9.877 1.00 96.69 90 ILE A C 1
ATOM 715 O O . ILE A 1 90 ? 2.710 -3.719 10.081 1.00 96.69 90 ILE A O 1
ATOM 719 N N . GLU A 1 91 ? 2.412 -5.929 9.797 1.00 96.00 91 GLU A N 1
ATOM 720 C CA . GLU A 1 91 ? 3.823 -6.288 9.993 1.00 96.00 91 GLU A CA 1
ATOM 721 C C . GLU A 1 91 ? 4.732 -5.599 8.966 1.00 96.00 91 GLU A C 1
ATOM 723 O O . GLU A 1 91 ? 5.760 -5.019 9.321 1.00 96.00 91 GLU A O 1
ATOM 728 N N . ALA A 1 92 ? 4.326 -5.601 7.695 1.00 96.31 92 ALA A N 1
ATOM 729 C CA . ALA A 1 92 ? 5.062 -4.955 6.617 1.00 96.31 92 ALA A CA 1
ATOM 730 C C . ALA A 1 92 ? 5.124 -3.428 6.789 1.00 96.31 92 ALA A C 1
ATOM 732 O O . ALA A 1 92 ? 6.192 -2.832 6.637 1.00 96.31 92 ALA A O 1
ATOM 733 N N . MET A 1 93 ? 4.013 -2.780 7.150 1.00 95.75 93 MET A N 1
ATOM 734 C CA . MET A 1 93 ? 3.989 -1.332 7.367 1.00 95.75 93 MET A CA 1
ATOM 735 C C . MET A 1 93 ? 4.824 -0.903 8.573 1.00 95.75 93 MET A C 1
ATOM 737 O O . MET A 1 93 ? 5.502 0.121 8.495 1.00 95.75 93 MET A O 1
ATOM 741 N N . GLU A 1 94 ? 4.842 -1.681 9.655 1.00 94.38 94 GLU A N 1
ATOM 742 C CA . GLU A 1 94 ? 5.729 -1.429 10.796 1.00 94.38 94 GLU A CA 1
ATOM 743 C C . GLU A 1 94 ? 7.208 -1.454 10.365 1.00 94.38 94 GLU A C 1
ATOM 745 O O . GLU A 1 94 ? 7.975 -0.571 10.758 1.00 94.38 94 GLU A O 1
ATOM 750 N N . LEU A 1 95 ? 7.606 -2.391 9.494 1.00 93.25 95 LEU A N 1
ATOM 751 C CA . LEU A 1 95 ? 8.960 -2.437 8.926 1.00 93.25 95 LEU A CA 1
ATOM 752 C C . LEU A 1 95 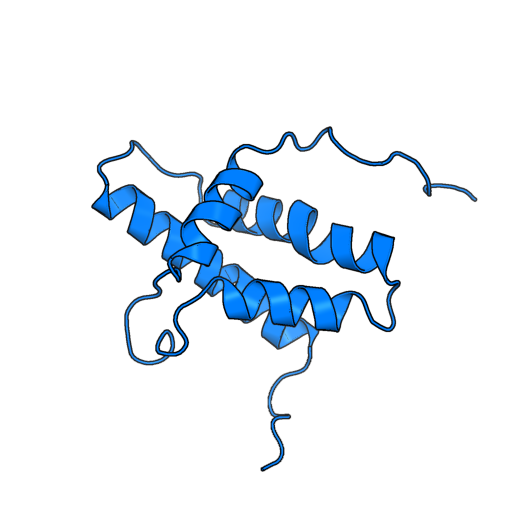? 9.257 -1.220 8.035 1.00 93.25 95 LEU A C 1
ATOM 754 O O . LEU A 1 95 ? 10.281 -0.566 8.224 1.00 93.25 95 LEU A O 1
ATOM 758 N N . ILE A 1 96 ? 8.351 -0.869 7.116 1.00 94.00 96 ILE A N 1
ATOM 759 C CA . ILE A 1 96 ? 8.487 0.294 6.213 1.00 94.00 96 ILE A CA 1
ATOM 760 C C . ILE A 1 96 ? 8.601 1.606 7.009 1.00 94.00 96 ILE A C 1
ATOM 762 O O . ILE A 1 96 ? 9.377 2.512 6.683 1.00 94.00 96 ILE A O 1
ATOM 766 N N . VAL A 1 97 ? 7.815 1.743 8.076 1.00 91.38 97 VAL A N 1
ATOM 767 C CA . VAL A 1 97 ? 7.788 2.958 8.892 1.00 91.38 97 VAL A CA 1
ATOM 768 C C . VAL A 1 97 ? 9.059 3.108 9.713 1.00 91.38 97 VAL A C 1
ATOM 770 O O . VAL A 1 97 ? 9.591 4.219 9.799 1.00 91.38 97 VAL A O 1
ATOM 773 N N . HIS A 1 98 ? 9.597 2.010 10.235 1.00 89.88 98 HIS A N 1
ATOM 774 C CA . HIS A 1 98 ? 10.792 2.025 11.075 1.00 89.88 98 HIS A CA 1
ATOM 775 C C . HIS A 1 98 ? 12.109 1.853 10.309 1.00 89.88 98 HIS A C 1
ATOM 777 O O . HIS A 1 98 ? 13.172 2.045 10.904 1.00 89.88 98 HIS A O 1
ATOM 783 N N . SER A 1 99 ? 12.071 1.564 9.006 1.00 85.25 99 SER A N 1
ATOM 784 C CA . SER A 1 99 ? 13.279 1.529 8.184 1.00 85.25 99 SER A CA 1
ATOM 785 C C . SER A 1 99 ? 13.946 2.906 8.100 1.00 85.25 99 SER A C 1
ATOM 787 O O . SER A 1 99 ? 13.290 3.966 8.110 1.00 85.25 99 SER A O 1
ATOM 789 N N . ARG A 1 100 ? 15.283 2.908 8.047 1.00 71.94 100 ARG A N 1
ATOM 790 C CA . ARG A 1 100 ? 16.049 4.134 7.826 1.00 71.94 100 ARG A CA 1
ATOM 791 C C . ARG A 1 100 ? 16.009 4.455 6.344 1.00 71.94 100 ARG A C 1
ATOM 793 O O . ARG A 1 100 ? 16.248 3.595 5.510 1.00 71.94 100 ARG A O 1
ATOM 800 N N . ILE A 1 101 ? 15.787 5.728 6.030 1.00 61.16 101 ILE A N 1
ATOM 801 C CA . ILE A 1 101 ? 15.871 6.210 4.646 1.00 61.16 101 ILE A CA 1
ATOM 802 C C . ILE A 1 101 ? 17.288 5.990 4.083 1.00 61.16 101 ILE A C 1
ATOM 804 O O . ILE A 1 101 ? 17.428 5.863 2.878 1.00 61.16 101 ILE A O 1
ATOM 808 N N . ASP A 1 102 ? 18.310 5.883 4.943 1.00 55.78 102 ASP A N 1
ATOM 809 C CA . ASP A 1 102 ? 19.720 5.708 4.574 1.00 55.78 102 ASP A CA 1
ATOM 810 C C . ASP A 1 102 ? 20.149 4.256 4.277 1.00 55.78 102 ASP A C 1
ATOM 812 O O . ASP A 1 102 ? 21.288 4.058 3.853 1.00 55.78 102 ASP A O 1
ATOM 816 N N . ASP A 1 103 ? 19.284 3.242 4.435 1.00 53.78 103 ASP A N 1
ATOM 817 C CA . ASP A 1 103 ? 19.603 1.830 4.112 1.00 53.78 103 ASP A CA 1
ATOM 818 C C . ASP A 1 103 ? 19.625 1.555 2.581 1.00 53.78 103 ASP A C 1
ATOM 820 O O . ASP A 1 103 ? 19.422 0.441 2.103 1.00 53.78 103 ASP A O 1
ATOM 824 N N . ILE A 1 104 ? 19.917 2.600 1.802 1.00 51.62 104 ILE A N 1
ATOM 825 C CA . ILE A 1 104 ? 19.962 2.662 0.342 1.00 51.62 104 ILE A CA 1
ATOM 826 C C . ILE A 1 104 ? 21.141 1.829 -0.177 1.00 51.62 104 ILE A C 1
ATOM 828 O O . ILE A 1 104 ? 22.299 2.126 0.150 1.00 51.62 104 ILE A O 1
ATOM 832 N N . PRO A 1 105 ? 20.928 0.886 -1.108 1.00 45.97 105 PRO A N 1
ATOM 833 C CA . PRO A 1 105 ? 22.003 0.423 -1.967 1.00 45.97 105 PRO A CA 1
ATOM 834 C C . PRO A 1 105 ? 22.475 1.604 -2.829 1.00 45.97 105 PRO A C 1
ATOM 836 O O . PRO A 1 105 ? 21.857 1.952 -3.831 1.00 45.97 105 PRO A O 1
ATOM 839 N N . GLN A 1 106 ? 23.601 2.234 -2.476 1.00 46.91 106 GLN A N 1
ATOM 840 C CA . GLN A 1 106 ? 24.217 3.313 -3.271 1.00 46.91 106 GLN A CA 1
ATOM 841 C C . GLN A 1 106 ? 24.728 2.857 -4.659 1.00 46.91 106 GLN A C 1
ATOM 843 O O . GLN A 1 106 ? 25.479 3.574 -5.318 1.00 46.91 106 GLN A O 1
ATOM 848 N N . SER A 1 107 ? 24.344 1.679 -5.156 1.00 47.94 107 SER A N 1
ATOM 849 C CA . SER A 1 107 ? 24.835 1.136 -6.421 1.00 47.94 107 SER A CA 1
ATOM 850 C C . SER A 1 107 ? 23.790 1.190 -7.536 1.00 47.94 107 SER A C 1
ATOM 852 O O . SER A 1 107 ? 23.236 0.164 -7.922 1.00 47.94 107 SER A O 1
ATOM 854 N N . LYS A 1 108 ? 23.564 2.393 -8.076 1.00 45.19 108 LYS A N 1
ATOM 855 C CA . LYS A 1 108 ? 23.466 2.693 -9.528 1.00 45.19 108 LYS A CA 1
ATOM 856 C C . LYS A 1 108 ? 23.033 4.147 -9.766 1.00 45.19 108 LYS A C 1
ATOM 858 O O . LYS A 1 108 ? 22.136 4.437 -10.544 1.00 45.19 108 LYS A O 1
ATOM 863 N N . VAL A 1 109 ? 23.748 5.089 -9.156 1.00 45.16 109 VAL A N 1
ATOM 864 C CA . VAL A 1 109 ? 23.977 6.385 -9.809 1.00 45.16 109 VAL A CA 1
ATOM 865 C C . VAL A 1 109 ? 25.315 6.247 -10.533 1.00 45.16 109 VAL A C 1
ATOM 867 O O . VAL A 1 109 ? 26.353 6.645 -10.018 1.00 45.16 109 VAL A O 1
ATOM 870 N N . LEU A 1 110 ? 25.327 5.556 -11.673 1.00 41.25 110 LEU A N 1
ATOM 871 C CA . LEU A 1 110 ? 26.517 5.455 -12.519 1.00 41.25 110 LEU A CA 1
ATOM 872 C C . LEU A 1 110 ? 26.152 5.821 -13.959 1.00 41.25 110 LEU A C 1
ATOM 874 O O . LEU A 1 110 ? 25.492 5.037 -14.631 1.00 41.25 110 LEU A O 1
ATOM 878 N N . HIS A 1 111 ? 26.671 6.997 -14.336 1.00 42.66 111 HIS A N 1
ATOM 879 C CA . HIS A 1 111 ? 27.032 7.514 -15.664 1.00 42.66 111 HIS A CA 1
ATOM 880 C C . HIS A 1 111 ? 25.955 7.663 -16.742 1.00 42.66 111 HIS A C 1
ATOM 882 O O . HIS A 1 111 ? 25.488 6.646 -17.293 1.00 42.66 111 HIS A O 1
#

Secondary structure (DSSP, 8-state):
----SS-HHHHHHHHHHHHHHHHHHHHHHTT-SSPPPHHHHHHHHIIIIIIHHHHHHHHHHHHHHHHHHHHHHB-TTTTTS---B-HHHHHHHHHHHHS-TT----TT---